Protein AF-A0A804Q581-F1 (afdb_monomer_lite)

Secondary structure (DSSP, 8-state):
---SHHHHGGGG--TTS-GGGSSS-S----------TT--EEEEE-HHHHTT--HHHHHHHHHHHHTT--SSEEEEE--STT--SEEEEEE---EEETTEEEEEEEEEEEP-

Radius of gyration: 17.67 Å; chains: 1; bounding box: 45×37×40 Å

Foldseek 3Di:
DDPPVPVCVVQQPPPVDDQCPGPDHPDDDDDDDDDDQPAAADEAEDPVDVVFDPPVRVVVVCVVCVVVDPDQKDWAQDPGPPRRWIKIWGWDQQDCDVNHRYIYIYIYTHDD

Sequence (112 aa):
MQNAFSGDMKFKQNKFLPPDKQILTANPDINIVELCDDDEFIVLACDGIWDCMSSQQLVDFIREHIDTVSTKQFNTICPFENCKHHLRITFGLSLAIAHADVVLAICFLETE

Structure (mmCIF, N/CA/C/O backbone):
data_AF-A0A804Q581-F1
#
_entry.id   AF-A0A804Q581-F1
#
loop_
_atom_site.group_PDB
_atom_site.id
_atom_site.type_symbol
_atom_site.label_atom_id
_atom_site.label_alt_id
_atom_site.label_comp_id
_atom_site.label_asym_id
_atom_site.label_entity_id
_atom_site.label_seq_id
_atom_site.pdbx_PDB_ins_code
_atom_site.Cartn_x
_atom_site.Cartn_y
_atom_site.Cartn_z
_atom_site.occupancy
_atom_site.B_iso_or_equiv
_atom_site.auth_seq_id
_atom_site.auth_comp_id
_atom_site.auth_asym_id
_atom_site.auth_atom_id
_atom_site.pdbx_PDB_model_num
ATOM 1 N N . MET A 1 1 ? 2.668 18.171 -26.017 1.00 35.78 1 MET A N 1
ATOM 2 C CA . MET A 1 1 ? 2.105 17.745 -24.718 1.00 35.78 1 MET A CA 1
ATOM 3 C C . MET A 1 1 ? 2.887 16.517 -24.238 1.00 35.78 1 MET A C 1
ATOM 5 O O . MET A 1 1 ? 2.414 15.410 -24.409 1.00 35.78 1 MET A O 1
ATOM 9 N N . GLN A 1 2 ? 4.130 16.686 -23.760 1.00 45.19 2 GLN A N 1
ATOM 10 C CA . GLN A 1 2 ? 4.990 15.587 -23.266 1.00 45.19 2 GLN A CA 1
ATOM 11 C C . GLN A 1 2 ? 6.052 16.134 -22.290 1.00 45.19 2 GLN A C 1
ATOM 13 O O . GLN A 1 2 ? 7.230 16.138 -22.619 1.00 45.19 2 GLN A O 1
ATOM 18 N N . ASN A 1 3 ? 5.678 16.657 -21.114 1.00 43.53 3 ASN A N 1
ATOM 19 C CA . ASN A 1 3 ? 6.680 17.306 -20.243 1.00 43.53 3 ASN A CA 1
ATOM 20 C C . ASN A 1 3 ? 6.816 16.723 -18.822 1.00 43.53 3 ASN A C 1
ATOM 22 O O . ASN A 1 3 ? 7.667 17.206 -18.086 1.00 43.53 3 ASN A O 1
ATOM 26 N N . ALA A 1 4 ? 6.084 15.670 -18.434 1.00 54.69 4 ALA A N 1
ATOM 27 C CA . ALA A 1 4 ? 6.311 15.019 -17.130 1.00 54.69 4 ALA A CA 1
ATOM 28 C C . ALA A 1 4 ? 7.506 14.037 -17.155 1.00 54.69 4 ALA A C 1
ATOM 30 O O . ALA A 1 4 ? 8.333 14.040 -16.253 1.00 54.69 4 ALA A O 1
ATOM 31 N N . PHE A 1 5 ? 7.681 13.281 -18.246 1.00 57.50 5 PHE A N 1
ATOM 32 C CA . PHE A 1 5 ? 8.711 12.231 -18.357 1.00 57.50 5 PHE A CA 1
ATOM 33 C C . PHE A 1 5 ? 10.166 12.730 -18.423 1.00 57.50 5 PHE A C 1
ATOM 35 O O . PHE A 1 5 ? 11.094 11.946 -18.230 1.00 57.50 5 PHE A O 1
ATOM 42 N N . SER A 1 6 ? 10.389 14.016 -18.715 1.00 57.94 6 SER A N 1
ATOM 43 C CA . SER A 1 6 ? 11.746 14.556 -18.891 1.00 57.94 6 SER A CA 1
ATOM 44 C C . SER A 1 6 ? 12.545 14.552 -17.579 1.00 57.94 6 SER A C 1
ATOM 46 O O . SER A 1 6 ? 13.748 14.290 -17.581 1.00 57.94 6 SER A O 1
ATOM 48 N N . GLY A 1 7 ? 11.873 14.775 -16.441 1.00 64.00 7 GLY A N 1
ATOM 49 C CA . GLY A 1 7 ? 12.512 14.816 -15.123 1.00 64.00 7 GLY A CA 1
ATOM 50 C C . GLY A 1 7 ? 13.036 13.457 -14.656 1.00 64.00 7 GLY A C 1
ATOM 51 O O . GLY A 1 7 ? 14.108 13.394 -14.051 1.00 64.00 7 GLY A O 1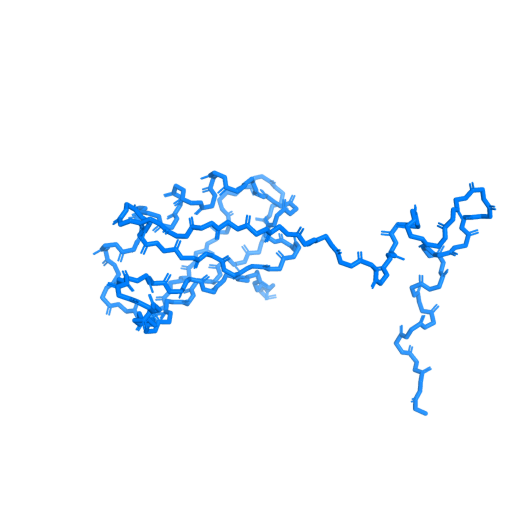
ATOM 52 N N . ASP A 1 8 ? 12.329 12.380 -14.999 1.00 71.69 8 ASP A N 1
ATOM 53 C CA . ASP A 1 8 ? 12.651 11.025 -14.541 1.00 71.69 8 ASP A CA 1
ATOM 54 C C . ASP A 1 8 ? 13.792 10.388 -15.329 1.00 71.69 8 ASP A C 1
ATOM 56 O O . ASP A 1 8 ? 14.413 9.423 -14.881 1.00 71.69 8 ASP A O 1
ATOM 60 N N . MET A 1 9 ? 14.109 10.941 -16.504 1.00 74.88 9 MET A N 1
ATOM 61 C CA . MET A 1 9 ? 15.137 10.391 -17.381 1.00 74.88 9 MET A CA 1
ATOM 62 C C . MET A 1 9 ? 16.500 10.315 -16.683 1.00 74.88 9 MET A C 1
ATOM 64 O O . MET A 1 9 ? 17.263 9.393 -16.956 1.00 74.88 9 MET A O 1
ATOM 68 N N . LYS A 1 10 ? 16.791 11.216 -15.735 1.00 81.38 10 LYS A N 1
ATOM 69 C CA . LYS A 1 10 ? 18.032 11.189 -14.941 1.00 81.38 10 LYS A CA 1
ATOM 70 C C . LYS A 1 10 ? 18.189 9.916 -14.096 1.00 81.38 10 LYS A C 1
ATOM 72 O O . LYS A 1 10 ? 19.312 9.489 -13.856 1.00 81.38 10 LYS A O 1
ATOM 77 N N . PHE A 1 11 ? 17.088 9.270 -13.708 1.00 79.62 11 PHE A N 1
ATOM 78 C CA . PHE A 1 11 ? 17.092 8.031 -12.921 1.00 79.62 11 PHE A CA 1
ATOM 79 C C . PHE A 1 11 ? 17.220 6.759 -13.777 1.00 79.62 11 PHE A C 1
ATOM 81 O O . PHE A 1 11 ? 17.306 5.661 -13.234 1.00 79.62 11 PHE A O 1
ATOM 88 N N . LYS A 1 12 ? 17.251 6.908 -15.111 1.00 80.56 12 LYS A N 1
ATOM 89 C CA . LYS A 1 12 ? 17.365 5.820 -16.101 1.00 80.56 12 LYS A CA 1
ATOM 90 C C . LYS A 1 12 ? 18.685 5.846 -16.880 1.00 80.56 12 LYS A C 1
ATOM 92 O O . LYS A 1 12 ? 18.816 5.201 -17.915 1.00 80.56 12 LYS A O 1
ATOM 97 N N . GLN A 1 13 ? 19.645 6.654 -16.433 1.00 83.81 13 GLN A N 1
ATOM 98 C CA . GLN A 1 13 ? 20.890 6.929 -17.157 1.00 83.81 13 GLN A CA 1
ATOM 99 C C . GLN A 1 13 ? 22.092 6.120 -16.656 1.00 83.81 13 GLN A C 1
ATOM 101 O O . GLN A 1 13 ? 23.213 6.358 -17.117 1.00 83.81 13 GLN A O 1
ATOM 106 N N . ASN A 1 14 ? 21.910 5.162 -15.740 1.00 87.12 14 ASN A N 1
ATOM 107 C CA . ASN A 1 14 ? 23.025 4.336 -15.299 1.00 87.12 14 ASN A CA 1
ATOM 108 C C . ASN A 1 14 ? 23.413 3.349 -16.407 1.00 87.12 14 ASN A C 1
ATOM 110 O O . ASN A 1 14 ? 22.781 2.311 -16.582 1.00 87.12 14 ASN A O 1
ATOM 114 N N . LYS A 1 15 ? 24.482 3.670 -17.143 1.00 87.56 15 LYS A N 1
ATOM 115 C CA . LYS A 1 15 ? 24.970 2.887 -18.289 1.00 87.56 15 LYS A CA 1
ATOM 116 C C . LYS A 1 15 ? 25.495 1.496 -17.919 1.00 87.56 15 LYS A C 1
ATOM 118 O O . LYS A 1 15 ? 25.691 0.681 -18.814 1.00 87.56 15 LYS A O 1
ATOM 123 N N . PHE A 1 16 ? 25.758 1.241 -16.637 1.00 91.06 16 PHE A N 1
ATOM 124 C CA . PHE A 1 16 ? 26.261 -0.044 -16.147 1.00 91.06 16 PHE A CA 1
ATOM 125 C C . PHE A 1 16 ? 25.146 -0.990 -15.702 1.00 91.06 16 PHE A C 1
ATOM 127 O O . PHE A 1 16 ? 25.414 -2.157 -15.433 1.00 91.06 16 PHE A O 1
ATOM 134 N N . LEU A 1 17 ? 23.910 -0.496 -15.616 1.00 89.44 17 LEU A N 1
ATOM 135 C CA . LEU A 1 17 ? 22.752 -1.292 -15.242 1.00 89.44 17 LEU A CA 1
ATOM 136 C C . LEU A 1 17 ? 21.869 -1.520 -16.472 1.00 89.44 17 LEU A C 1
ATOM 138 O O . LEU A 1 17 ? 21.685 -0.604 -17.278 1.00 89.44 17 LEU A O 1
ATOM 142 N N . PRO A 1 18 ? 21.297 -2.721 -16.637 1.00 88.31 18 PRO A N 1
ATOM 143 C CA . PRO A 1 18 ? 20.283 -2.935 -17.656 1.00 88.31 18 PRO A CA 1
ATOM 144 C C . PRO A 1 18 ? 19.013 -2.110 -17.342 1.00 88.31 18 PRO A C 1
ATOM 146 O O . PRO A 1 18 ? 18.856 -1.615 -16.218 1.00 88.31 18 PRO A O 1
ATOM 149 N N . PRO A 1 19 ? 18.110 -1.906 -18.320 1.00 84.88 19 PRO A N 1
ATOM 150 C CA . PRO A 1 19 ? 16.920 -1.065 -18.151 1.00 84.88 19 PRO A CA 1
ATOM 151 C C . PRO A 1 19 ? 16.010 -1.457 -16.977 1.00 84.88 19 PRO A C 1
ATOM 153 O O . PRO A 1 19 ? 15.415 -0.586 -16.351 1.00 84.88 19 PRO A O 1
ATOM 156 N N . ASP A 1 20 ? 15.927 -2.747 -16.656 1.00 85.50 20 ASP A N 1
ATOM 157 C CA . ASP A 1 20 ? 15.120 -3.310 -15.569 1.00 85.50 20 ASP A CA 1
ATOM 158 C C . ASP A 1 20 ? 15.728 -3.103 -14.173 1.00 85.50 20 ASP A C 1
ATOM 160 O O . ASP A 1 20 ? 15.019 -3.220 -13.179 1.00 85.50 20 ASP A O 1
ATOM 164 N N . LYS A 1 21 ? 17.020 -2.759 -14.093 1.00 87.75 21 LYS A N 1
ATOM 165 C CA . LYS A 1 21 ? 17.750 -2.487 -12.841 1.00 87.75 21 LYS A CA 1
ATOM 166 C C . LYS A 1 21 ? 18.037 -1.002 -12.620 1.00 87.75 21 LYS A C 1
ATOM 168 O O . LYS A 1 21 ? 18.829 -0.652 -11.750 1.00 87.75 21 LYS A O 1
ATOM 173 N N . GLN A 1 22 ? 17.437 -0.119 -13.415 1.00 89.06 22 GLN A N 1
ATOM 174 C CA . GLN A 1 22 ? 17.485 1.320 -13.156 1.00 89.06 22 GLN A CA 1
ATOM 175 C C . GLN A 1 22 ? 16.708 1.657 -11.875 1.00 89.06 22 GLN A C 1
ATOM 177 O O . GLN A 1 22 ? 15.812 0.916 -11.485 1.00 89.06 22 GLN A O 1
ATOM 182 N N . ILE A 1 23 ? 17.013 2.804 -11.257 1.00 86.75 23 ILE A N 1
ATOM 183 C CA . ILE A 1 23 ? 16.311 3.284 -10.049 1.00 86.75 23 ILE A CA 1
ATOM 184 C C . ILE A 1 23 ? 14.804 3.396 -10.317 1.00 86.75 23 ILE A C 1
ATOM 186 O O . ILE A 1 23 ? 13.995 3.040 -9.471 1.00 86.75 23 ILE A O 1
ATOM 190 N N . LEU A 1 24 ? 14.437 3.861 -11.516 1.00 86.44 24 LEU A N 1
ATOM 191 C CA . LEU A 1 24 ? 13.061 3.850 -12.001 1.00 86.44 24 LEU A CA 1
ATOM 192 C C . LEU A 1 24 ? 12.944 2.896 -13.186 1.00 86.44 24 LEU A C 1
ATOM 194 O O . LEU A 1 24 ? 13.434 3.186 -14.281 1.00 86.44 24 LEU A O 1
ATOM 198 N N . THR A 1 25 ? 12.242 1.790 -12.979 1.00 86.75 25 THR A N 1
ATOM 199 C CA . THR A 1 25 ? 11.936 0.794 -14.007 1.00 86.75 25 THR A CA 1
ATOM 200 C C . THR A 1 25 ? 10.435 0.763 -14.304 1.00 86.75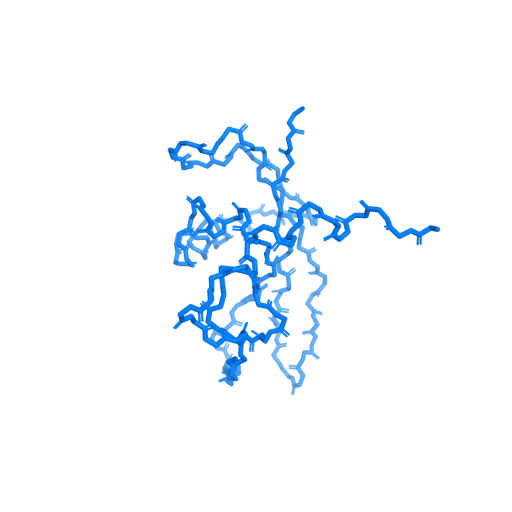 25 THR A C 1
ATOM 202 O O . THR A 1 25 ? 9.616 1.104 -13.459 1.00 86.75 25 THR A O 1
ATOM 205 N N . ALA A 1 26 ? 10.069 0.385 -15.532 1.00 85.31 26 ALA A N 1
ATOM 206 C CA . ALA A 1 26 ? 8.681 0.091 -15.912 1.00 85.31 26 ALA A CA 1
ATOM 207 C C . ALA A 1 26 ? 8.373 -1.417 -15.829 1.00 85.31 26 ALA A C 1
ATOM 209 O O . ALA A 1 26 ? 7.379 -1.875 -16.387 1.00 85.31 26 ALA A O 1
ATOM 210 N N . ASN A 1 27 ? 9.258 -2.185 -15.188 1.00 87.50 27 ASN A N 1
ATOM 211 C CA . ASN A 1 27 ? 9.089 -3.606 -14.932 1.00 87.50 27 ASN A CA 1
ATOM 212 C C . ASN A 1 27 ? 8.491 -3.797 -13.529 1.00 87.50 27 ASN A C 1
ATOM 214 O O . ASN A 1 27 ? 9.223 -3.600 -12.559 1.00 87.50 27 ASN A O 1
ATOM 218 N N . PRO A 1 28 ? 7.193 -4.119 -13.399 1.00 89.00 28 PRO A N 1
ATOM 219 C CA . PRO A 1 28 ? 6.572 -4.306 -12.096 1.00 89.00 28 PRO A CA 1
ATOM 220 C C . PRO A 1 28 ? 7.053 -5.602 -11.440 1.00 89.00 28 PRO A C 1
ATOM 222 O O . PRO A 1 28 ? 7.229 -6.620 -12.115 1.00 89.00 28 PRO A O 1
ATOM 225 N N . ASP A 1 29 ? 7.184 -5.578 -10.118 1.00 86.44 29 ASP A N 1
ATOM 226 C CA . ASP A 1 29 ? 7.324 -6.794 -9.326 1.00 86.44 29 ASP A CA 1
ATOM 227 C C . ASP A 1 29 ? 5.936 -7.412 -9.123 1.00 86.44 29 ASP A C 1
ATOM 229 O O . ASP A 1 29 ? 5.017 -6.771 -8.612 1.00 86.44 29 ASP A O 1
ATOM 233 N N . ILE A 1 30 ? 5.769 -8.658 -9.569 1.00 92.19 30 ILE A N 1
ATOM 234 C CA . ILE A 1 30 ? 4.493 -9.377 -9.514 1.00 92.19 30 ILE A CA 1
ATOM 235 C C . ILE A 1 30 ? 4.626 -10.506 -8.501 1.00 92.19 30 ILE A C 1
ATOM 237 O O . ILE A 1 30 ? 5.426 -11.421 -8.690 1.00 92.19 30 ILE A O 1
ATOM 241 N N . ASN A 1 31 ? 3.798 -10.461 -7.461 1.00 91.00 31 ASN A N 1
ATOM 242 C CA . ASN A 1 31 ? 3.652 -11.537 -6.490 1.00 91.00 31 ASN A CA 1
ATOM 243 C C . ASN A 1 31 ? 2.219 -12.065 -6.548 1.00 91.00 31 ASN A C 1
ATOM 245 O O . ASN A 1 31 ? 1.269 -11.285 -6.622 1.00 91.00 31 ASN A O 1
ATOM 249 N N . ILE A 1 32 ? 2.074 -13.388 -6.536 1.00 92.44 32 ILE A N 1
ATOM 250 C CA . ILE A 1 32 ? 0.778 -14.066 -6.488 1.00 92.44 32 ILE A CA 1
ATOM 251 C C . ILE A 1 32 ? 0.672 -14.698 -5.109 1.00 92.44 32 ILE A C 1
ATOM 253 O O . ILE A 1 32 ? 1.534 -15.487 -4.724 1.00 92.44 32 ILE A O 1
ATOM 257 N N . VAL A 1 33 ? -0.373 -14.328 -4.382 1.00 87.75 33 VAL A N 1
ATOM 258 C CA . VAL A 1 33 ? -0.692 -14.864 -3.061 1.00 87.75 33 VAL A CA 1
ATOM 259 C C . VAL A 1 33 ? -2.111 -15.405 -3.139 1.00 87.75 33 VAL A C 1
ATOM 261 O O . VAL A 1 33 ? -3.005 -14.728 -3.650 1.00 87.75 33 VAL A O 1
ATOM 264 N N . GLU A 1 34 ? -2.298 -16.646 -2.704 1.00 89.12 34 GLU A N 1
ATOM 265 C CA . GLU A 1 34 ? -3.625 -17.242 -2.578 1.00 89.12 34 GLU A CA 1
ATOM 266 C C . GLU A 1 34 ? -4.275 -16.720 -1.300 1.00 89.12 34 GLU A C 1
ATOM 268 O O . GLU A 1 34 ? -3.644 -16.736 -0.245 1.00 89.12 34 GLU A O 1
ATOM 273 N N . LEU A 1 35 ? -5.517 -16.247 -1.415 1.00 85.56 35 LEU A N 1
ATOM 274 C CA . LEU A 1 35 ? -6.301 -15.840 -0.255 1.00 85.56 35 LEU A CA 1
ATOM 275 C C . LEU A 1 35 ? -6.776 -17.078 0.506 1.00 85.56 35 LEU A C 1
ATOM 277 O O . LEU A 1 35 ? -7.173 -18.077 -0.102 1.00 85.56 35 LEU A O 1
ATOM 281 N N . CYS A 1 36 ? -6.766 -16.983 1.825 1.00 85.81 36 CYS A N 1
ATOM 282 C CA . CYS A 1 36 ? -7.281 -17.974 2.752 1.00 85.81 36 CYS A CA 1
ATOM 283 C C . CYS A 1 36 ? -8.413 -17.388 3.605 1.00 85.81 36 CYS A C 1
ATOM 285 O O . CYS A 1 36 ? -8.623 -16.178 3.648 1.00 85.81 36 CYS A O 1
ATOM 287 N N . ASP A 1 37 ? -9.145 -18.259 4.298 1.00 83.25 37 ASP A N 1
ATOM 288 C CA . ASP A 1 37 ? -10.289 -17.853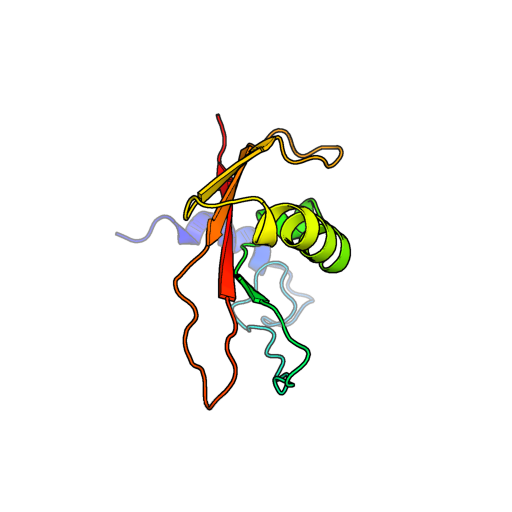 5.126 1.00 83.25 37 ASP A CA 1
ATOM 289 C C . ASP A 1 37 ? -9.884 -16.979 6.333 1.00 83.25 37 ASP A C 1
ATOM 291 O O . ASP A 1 37 ? -10.737 -16.325 6.929 1.00 83.25 37 ASP A O 1
ATOM 295 N N . ASP A 1 38 ? -8.591 -16.950 6.675 1.00 85.62 38 ASP A N 1
ATOM 296 C CA . ASP A 1 38 ? -8.032 -16.135 7.759 1.00 85.62 38 ASP A CA 1
ATOM 297 C C . ASP A 1 38 ? -7.644 -14.709 7.302 1.00 85.62 38 ASP A C 1
ATOM 299 O O . ASP A 1 38 ? -7.260 -13.882 8.133 1.00 85.62 38 ASP A O 1
ATOM 303 N N . ASP A 1 39 ? -7.725 -14.398 6.001 1.00 86.12 39 ASP A N 1
ATOM 304 C CA . ASP A 1 39 ? -7.384 -13.075 5.470 1.00 86.12 39 ASP A CA 1
ATOM 305 C C . ASP A 1 39 ? -8.522 -12.064 5.698 1.00 86.12 39 ASP A C 1
ATOM 307 O O . ASP A 1 39 ? -9.562 -12.095 5.043 1.00 86.12 39 ASP A O 1
ATOM 311 N N . GLU A 1 40 ? -8.302 -11.115 6.611 1.00 84.50 40 GLU A N 1
ATOM 312 C CA . GLU A 1 40 ? -9.315 -10.131 7.028 1.00 84.50 40 GLU A CA 1
ATOM 313 C C . GLU A 1 40 ? -9.472 -8.967 6.023 1.00 84.50 40 GLU A C 1
ATOM 315 O O . GLU A 1 40 ? -10.575 -8.467 5.770 1.00 84.50 40 GLU A O 1
ATOM 320 N N . PHE A 1 41 ? -8.362 -8.489 5.452 1.00 86.25 41 PHE A N 1
ATOM 321 C CA . PHE A 1 41 ? -8.354 -7.324 4.566 1.00 86.25 41 PHE A CA 1
ATOM 322 C C . PHE A 1 41 ? -7.163 -7.310 3.602 1.00 86.25 41 PHE A C 1
ATOM 324 O O . PHE A 1 41 ? -6.093 -7.846 3.877 1.00 86.25 41 PHE A O 1
ATOM 331 N N . ILE A 1 42 ? -7.336 -6.615 2.476 1.00 88.31 42 ILE A N 1
ATOM 332 C CA . ILE A 1 42 ? -6.275 -6.302 1.513 1.00 88.31 42 ILE A CA 1
ATOM 333 C C . ILE A 1 42 ? -5.936 -4.824 1.627 1.00 88.31 42 ILE A C 1
ATOM 335 O O . ILE A 1 42 ? -6.823 -3.971 1.584 1.00 88.31 42 ILE A O 1
ATOM 339 N N . VAL A 1 43 ? -4.644 -4.511 1.701 1.00 89.75 43 VAL A N 1
ATOM 340 C CA . VAL A 1 43 ? -4.162 -3.129 1.710 1.00 89.75 43 VAL A CA 1
ATOM 341 C C . VAL A 1 43 ? -3.693 -2.720 0.322 1.00 89.75 43 VAL A C 1
ATOM 343 O O . VAL A 1 43 ? -2.795 -3.334 -0.251 1.00 89.75 43 VAL A O 1
ATOM 346 N N . LEU A 1 44 ? -4.268 -1.640 -0.199 1.00 89.62 44 LEU A N 1
ATOM 347 C CA . LEU A 1 44 ? -3.806 -0.964 -1.402 1.00 89.62 44 LEU A CA 1
ATOM 348 C C . LEU A 1 44 ? -3.173 0.370 -1.011 1.00 89.62 44 LEU A C 1
ATOM 350 O O . LEU A 1 44 ? -3.866 1.279 -0.563 1.00 89.62 44 LEU A O 1
ATOM 354 N N . ALA A 1 45 ? -1.864 0.496 -1.206 1.00 91.31 45 ALA A N 1
ATOM 355 C CA . ALA A 1 45 ? -1.102 1.681 -0.829 1.00 91.31 45 ALA A CA 1
ATOM 356 C C . ALA A 1 45 ? -0.063 2.053 -1.892 1.00 91.31 45 ALA A C 1
ATOM 358 O O . ALA A 1 45 ? 0.406 1.196 -2.645 1.00 91.31 45 ALA A O 1
ATOM 359 N N . CYS A 1 46 ? 0.301 3.334 -1.947 1.00 89.00 46 CYS A N 1
ATOM 360 C CA . CYS A 1 46 ? 1.397 3.826 -2.782 1.00 89.00 46 CYS A CA 1
ATOM 361 C C . CYS A 1 46 ? 2.741 3.820 -2.033 1.00 89.00 46 CYS A C 1
ATOM 363 O O . CYS A 1 46 ? 2.776 3.706 -0.809 1.00 89.00 46 CYS A O 1
ATOM 365 N N . ASP A 1 47 ? 3.833 3.996 -2.783 1.00 84.81 47 ASP A N 1
ATOM 366 C CA . ASP A 1 47 ? 5.224 3.983 -2.296 1.00 84.81 47 ASP A CA 1
ATOM 367 C C . ASP A 1 47 ? 5.449 4.853 -1.053 1.00 84.81 47 ASP A C 1
ATOM 369 O O . ASP A 1 47 ? 6.058 4.410 -0.090 1.00 84.81 47 ASP A O 1
ATOM 373 N N . GLY A 1 48 ? 4.819 6.032 -0.991 1.00 84.50 48 GLY A N 1
ATOM 374 C CA . GLY A 1 48 ? 4.966 6.934 0.155 1.00 84.50 48 GLY A CA 1
ATOM 375 C C . GLY A 1 48 ? 4.557 6.323 1.503 1.00 84.50 48 GLY A C 1
ATOM 376 O O . GLY A 1 48 ? 5.074 6.738 2.538 1.00 84.50 48 GLY A O 1
ATOM 377 N N . ILE A 1 49 ? 3.659 5.332 1.513 1.00 89.81 49 ILE A N 1
ATOM 378 C CA . ILE A 1 49 ? 3.313 4.583 2.729 1.00 89.81 49 ILE A CA 1
ATOM 379 C C . ILE A 1 49 ? 4.450 3.633 3.107 1.00 89.81 49 ILE A C 1
ATOM 381 O O . ILE A 1 49 ? 4.873 3.613 4.262 1.00 89.81 49 ILE A O 1
ATOM 385 N N . TRP A 1 50 ? 4.958 2.884 2.131 1.00 87.19 50 TRP A N 1
ATOM 386 C CA . TRP A 1 50 ? 6.006 1.880 2.314 1.00 87.19 50 TRP A CA 1
ATOM 387 C C . TRP A 1 50 ? 7.378 2.493 2.619 1.00 87.19 50 TRP A C 1
ATOM 389 O O . TRP A 1 50 ? 8.171 1.891 3.337 1.00 87.19 50 TRP A O 1
ATOM 399 N N . ASP A 1 51 ? 7.615 3.725 2.171 1.00 86.06 51 ASP A N 1
ATOM 400 C CA . ASP A 1 51 ? 8.778 4.535 2.544 1.00 86.06 51 ASP A CA 1
ATOM 401 C C . ASP A 1 51 ? 8.808 4.873 4.042 1.00 86.06 51 ASP A C 1
ATOM 403 O O . ASP A 1 51 ? 9.874 5.088 4.623 1.00 86.06 51 ASP A O 1
ATOM 407 N N . CYS A 1 52 ? 7.635 4.952 4.673 1.00 87.50 52 CYS A N 1
ATOM 408 C CA . CYS A 1 52 ? 7.487 5.381 6.063 1.00 87.50 52 CYS A CA 1
ATOM 409 C C . CYS A 1 52 ? 7.179 4.222 7.017 1.00 87.50 52 CYS A C 1
ATOM 411 O O . CYS A 1 52 ? 7.311 4.381 8.230 1.00 87.50 52 CYS A O 1
ATOM 413 N N . MET A 1 53 ? 6.716 3.087 6.489 1.00 88.19 53 MET A N 1
ATOM 414 C CA . MET A 1 53 ? 6.127 2.012 7.275 1.00 88.19 53 MET A CA 1
ATOM 415 C C . MET A 1 53 ? 6.353 0.651 6.618 1.00 88.19 53 MET A C 1
ATOM 417 O O . MET A 1 53 ? 6.142 0.471 5.422 1.00 88.19 53 MET A O 1
ATOM 421 N N . SER A 1 54 ? 6.723 -0.346 7.419 1.00 91.00 54 SER A N 1
ATOM 422 C CA . SER A 1 54 ? 6.754 -1.735 6.952 1.00 91.00 54 SER A CA 1
ATOM 423 C C . SER A 1 54 ? 5.345 -2.295 6.740 1.00 91.00 54 SER A C 1
ATOM 425 O O . SER A 1 54 ? 4.376 -1.839 7.350 1.00 91.00 54 SER A O 1
ATOM 427 N N . SER A 1 55 ? 5.233 -3.351 5.930 1.00 91.75 55 SER A N 1
ATOM 428 C CA . SER A 1 55 ? 3.955 -4.033 5.698 1.00 91.75 55 SER A CA 1
ATOM 429 C C . SER A 1 55 ? 3.275 -4.479 6.993 1.00 91.75 55 SER A C 1
ATOM 431 O O . SER A 1 55 ? 2.081 -4.250 7.147 1.00 91.75 55 SER A O 1
ATOM 433 N N . GLN A 1 56 ? 4.031 -5.029 7.952 1.00 92.19 56 GLN A N 1
ATOM 434 C CA 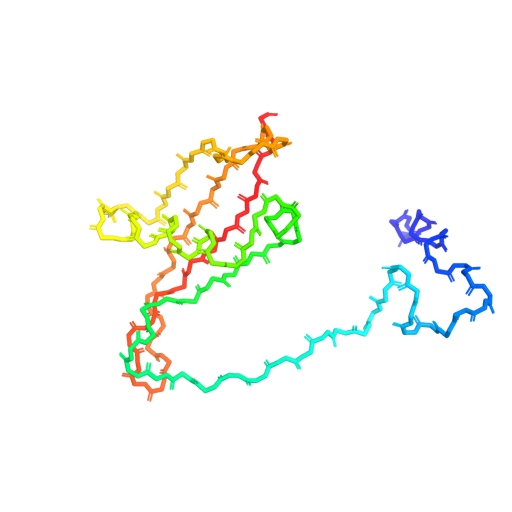. GLN A 1 56 ? 3.461 -5.485 9.223 1.00 92.19 56 GLN A CA 1
ATOM 435 C C . GLN A 1 56 ? 2.959 -4.324 10.083 1.00 92.19 56 GLN A C 1
ATOM 437 O O . GLN A 1 56 ? 1.855 -4.386 10.605 1.00 92.19 56 GLN A O 1
ATOM 442 N N . GLN A 1 57 ? 3.729 -3.239 10.175 1.00 91.44 57 GLN A N 1
ATOM 443 C CA . GLN A 1 57 ? 3.318 -2.050 10.922 1.00 91.44 57 GLN A CA 1
ATOM 444 C C . GLN A 1 57 ? 2.005 -1.459 10.388 1.00 91.44 57 GLN A C 1
ATOM 446 O O . GLN A 1 57 ? 1.175 -1.007 11.173 1.00 91.44 57 GLN A O 1
ATOM 451 N N . LEU A 1 58 ? 1.797 -1.489 9.066 1.00 90.94 58 LEU A N 1
ATOM 452 C CA . LEU A 1 58 ? 0.558 -1.001 8.457 1.00 90.94 58 LEU A CA 1
ATOM 453 C C . LEU A 1 58 ? -0.616 -1.935 8.714 1.00 90.94 58 LEU A C 1
ATOM 455 O O . LEU A 1 58 ? -1.720 -1.465 8.974 1.00 90.94 58 LEU A O 1
ATOM 459 N N . VAL A 1 59 ? -0.375 -3.243 8.654 1.00 91.75 59 VAL A N 1
ATOM 460 C CA . VAL A 1 59 ? -1.374 -4.262 8.986 1.00 91.75 59 VAL A CA 1
ATOM 461 C C . VAL A 1 59 ? -1.814 -4.117 10.439 1.00 91.75 59 VAL A C 1
ATOM 463 O O . VAL A 1 59 ? -3.012 -4.023 10.688 1.00 91.75 59 VAL A O 1
ATOM 466 N N . ASP A 1 60 ? -0.872 -4.014 11.378 1.00 91.12 60 ASP A N 1
ATOM 467 C CA . ASP A 1 60 ? -1.166 -3.829 12.803 1.00 91.12 60 ASP A CA 1
ATOM 468 C C . ASP A 1 60 ? -1.984 -2.548 13.020 1.00 91.12 60 ASP A C 1
ATOM 470 O O . ASP A 1 60 ? -3.030 -2.570 13.669 1.00 91.12 60 ASP A O 1
ATOM 474 N N . PHE A 1 61 ? -1.567 -1.450 12.381 1.00 88.94 61 PHE A N 1
ATOM 475 C CA . PHE A 1 61 ? -2.270 -0.175 12.452 1.00 88.94 61 PHE A CA 1
ATOM 476 C C . PHE A 1 61 ? -3.711 -0.264 11.927 1.00 88.94 61 PHE A C 1
ATOM 478 O O . PHE A 1 61 ? -4.640 0.232 12.564 1.00 88.94 61 PHE A O 1
ATOM 485 N N . ILE A 1 62 ? -3.920 -0.893 10.767 1.00 88.69 62 ILE A N 1
ATOM 486 C CA . ILE A 1 62 ? -5.255 -1.064 10.184 1.00 88.69 62 ILE A CA 1
ATOM 487 C C . ILE A 1 62 ? -6.114 -1.960 11.069 1.00 88.69 62 ILE A C 1
ATOM 489 O O . ILE A 1 62 ? -7.276 -1.632 11.299 1.00 88.69 62 ILE A O 1
ATOM 493 N N . ARG A 1 63 ? -5.555 -3.050 11.597 1.00 88.19 63 ARG A N 1
ATOM 494 C CA . ARG A 1 63 ? -6.282 -4.011 12.429 1.00 88.19 63 ARG A CA 1
ATOM 495 C C . ARG A 1 63 ? -6.816 -3.385 13.716 1.00 88.19 63 ARG A C 1
ATOM 497 O O . ARG A 1 63 ? -7.939 -3.670 14.109 1.00 88.19 63 ARG A O 1
ATOM 504 N N . GLU A 1 64 ? -6.070 -2.471 14.332 1.00 86.44 64 GLU A N 1
ATOM 505 C CA . GLU A 1 64 ? -6.549 -1.711 15.498 1.00 86.44 64 GLU A CA 1
ATOM 506 C C . GLU A 1 64 ? -7.763 -0.812 15.182 1.00 86.44 64 GLU A C 1
ATOM 508 O O . GLU A 1 64 ? -8.548 -0.472 16.072 1.00 86.44 64 GLU A O 1
ATOM 513 N N . HIS A 1 65 ? -7.942 -0.433 13.913 1.00 83.75 65 HIS A N 1
ATOM 514 C CA . HIS A 1 65 ? -8.955 0.532 13.486 1.00 83.75 65 HIS A CA 1
ATOM 515 C C . HIS A 1 65 ? -10.096 -0.087 12.666 1.00 83.75 65 HIS A C 1
ATOM 517 O O . HIS A 1 65 ? -11.168 0.502 12.583 1.00 83.75 65 HIS A O 1
ATOM 523 N N . ILE A 1 66 ? -9.923 -1.270 12.078 1.00 80.94 66 ILE A N 1
ATOM 524 C CA . ILE A 1 66 ? -10.927 -1.856 11.181 1.00 80.94 66 ILE A CA 1
ATOM 525 C C . ILE A 1 66 ? -12.251 -2.154 11.903 1.00 80.94 66 ILE A C 1
ATOM 527 O O . ILE A 1 66 ? -13.317 -1.867 11.363 1.00 80.94 66 ILE A O 1
ATOM 531 N N . ASP A 1 67 ? -12.184 -2.618 13.155 1.00 75.00 67 ASP A N 1
ATOM 532 C CA . ASP A 1 67 ? -13.365 -2.955 13.962 1.00 75.00 67 ASP A CA 1
ATOM 533 C C . ASP A 1 67 ? -13.996 -1.740 14.654 1.00 75.00 67 ASP A C 1
ATOM 535 O O . ASP A 1 67 ? -15.187 -1.731 14.975 1.00 75.00 67 ASP A O 1
ATOM 539 N N . THR A 1 68 ? -13.204 -0.700 14.928 1.00 68.69 68 THR A N 1
ATOM 540 C CA . THR A 1 68 ? -13.671 0.471 15.688 1.00 68.69 68 THR A CA 1
ATOM 541 C C . THR A 1 68 ? -14.412 1.474 14.814 1.00 68.69 68 THR A C 1
ATOM 543 O O . THR A 1 68 ? -15.198 2.287 15.312 1.00 68.69 68 THR A O 1
ATOM 546 N N . VAL A 1 69 ? -14.192 1.431 13.502 1.00 59.59 69 VAL A N 1
ATOM 547 C CA . VAL A 1 69 ? -14.614 2.492 12.600 1.00 59.59 69 VAL A CA 1
ATOM 548 C C . VAL A 1 69 ? -15.947 2.115 11.935 1.00 59.59 69 VAL A C 1
ATOM 550 O O . VAL A 1 69 ? -16.011 1.402 10.942 1.00 59.59 69 VAL A O 1
ATOM 553 N N . SER A 1 70 ? -17.053 2.677 12.439 1.00 61.16 70 SER A N 1
ATOM 554 C CA . SER A 1 70 ? -18.364 2.629 11.754 1.00 61.16 70 SER A CA 1
ATOM 555 C C . SER A 1 70 ? -18.380 3.413 10.430 1.00 61.16 70 SER A C 1
ATOM 557 O O . SER A 1 70 ? -19.310 3.297 9.630 1.00 61.16 70 SER A O 1
ATOM 559 N N . THR A 1 71 ? -17.387 4.280 10.223 1.00 60.03 71 THR A N 1
ATOM 560 C CA . THR A 1 71 ? -17.249 5.163 9.064 1.00 60.03 71 THR A CA 1
ATOM 561 C C . THR A 1 71 ? -16.381 4.540 7.969 1.00 60.03 71 THR A C 1
ATOM 563 O O . THR A 1 71 ? -15.368 3.908 8.213 1.00 60.03 71 THR A O 1
ATOM 566 N N . LYS A 1 72 ? -16.705 4.775 6.696 1.00 75.75 72 LYS A N 1
ATOM 567 C CA . LYS A 1 72 ? -15.914 4.233 5.568 1.00 75.75 72 LYS A CA 1
ATOM 568 C C . LYS A 1 72 ? -14.501 4.818 5.439 1.00 75.75 72 LYS A C 1
ATOM 570 O O . LYS A 1 72 ? -13.775 4.474 4.514 1.00 75.75 72 LYS A O 1
ATOM 575 N N . GLN A 1 73 ? -14.126 5.749 6.306 1.00 82.44 73 GLN A N 1
ATOM 576 C CA . GLN A 1 73 ? -12.887 6.497 6.203 1.00 82.44 73 GLN A CA 1
ATOM 577 C C . GLN A 1 73 ? -12.343 6.812 7.592 1.00 82.44 73 GLN A C 1
ATOM 579 O O . GLN A 1 73 ? -13.108 7.121 8.510 1.00 82.44 73 GLN A O 1
ATOM 584 N N . PHE A 1 74 ? -11.021 6.776 7.694 1.00 82.88 74 PHE A N 1
ATOM 585 C CA . PHE A 1 74 ? -10.237 7.121 8.859 1.00 82.88 74 PHE A CA 1
ATOM 586 C C . PHE A 1 74 ? -9.047 7.999 8.455 1.00 82.88 74 PHE A C 1
ATOM 588 O O 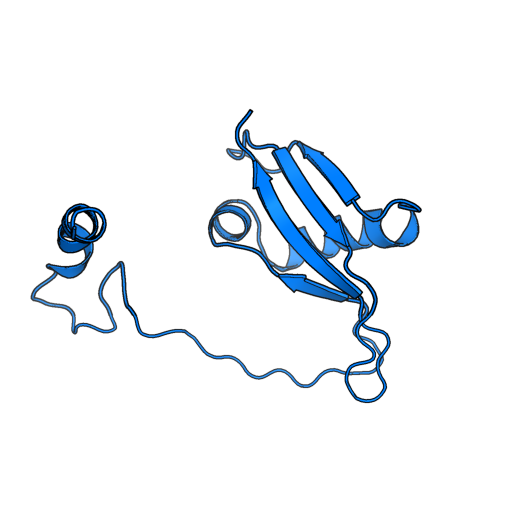. PHE A 1 74 ? -8.455 7.830 7.390 1.00 82.88 74 PHE A O 1
ATOM 595 N N . ASN A 1 75 ? -8.723 8.951 9.318 1.00 84.19 75 ASN A N 1
ATOM 596 C CA . ASN A 1 75 ? -7.780 10.028 9.072 1.00 84.19 75 ASN A CA 1
ATOM 597 C C . ASN A 1 75 ? -6.952 10.211 10.347 1.00 84.19 75 ASN A C 1
ATOM 599 O O . ASN A 1 75 ? -7.517 10.500 11.402 1.00 84.19 75 ASN A O 1
ATOM 603 N N . THR A 1 76 ? -5.637 10.025 10.263 1.00 82.81 76 THR A N 1
ATOM 604 C CA . THR A 1 76 ? -4.722 10.244 11.386 1.00 82.81 76 THR A CA 1
ATOM 605 C C . THR A 1 76 ? -3.404 10.857 10.929 1.00 82.81 76 THR A C 1
ATOM 607 O O . THR A 1 76 ? -3.063 10.836 9.750 1.00 82.81 76 THR A O 1
ATOM 610 N N . ILE A 1 77 ? -2.607 11.348 11.871 1.00 82.56 77 ILE A N 1
ATOM 611 C CA . ILE A 1 77 ? -1.199 11.658 11.611 1.00 82.56 77 ILE A CA 1
ATOM 612 C C . ILE A 1 77 ? -0.449 10.334 11.458 1.00 82.56 77 ILE A C 1
ATOM 614 O O . ILE A 1 77 ? -0.634 9.428 12.273 1.00 82.56 77 ILE A O 1
ATOM 618 N N . CYS A 1 78 ? 0.392 10.211 10.428 1.00 81.44 78 CYS A N 1
ATOM 619 C CA . CYS A 1 78 ? 1.224 9.024 10.275 1.00 81.44 78 CYS A CA 1
ATOM 620 C C . CYS A 1 78 ? 2.091 8.835 11.538 1.00 81.44 78 CYS A C 1
ATOM 622 O O . CYS A 1 78 ? 2.843 9.745 11.894 1.00 81.44 78 CYS A O 1
ATOM 624 N N . PRO A 1 79 ? 2.004 7.690 12.239 1.00 75.88 79 PRO A N 1
ATOM 625 C CA . PRO A 1 79 ? 2.627 7.543 13.555 1.00 75.88 79 PRO A CA 1
ATOM 626 C C . PRO A 1 79 ? 4.150 7.328 13.499 1.00 75.88 79 PRO A C 1
ATOM 628 O O . PRO A 1 79 ? 4.779 7.163 14.543 1.00 75.88 79 PRO A O 1
ATOM 631 N N . PHE A 1 80 ? 4.759 7.322 12.309 1.00 76.38 80 PHE A N 1
ATOM 632 C CA . PHE A 1 80 ? 6.160 6.948 12.116 1.00 76.38 80 PHE A CA 1
ATOM 633 C C . PHE A 1 80 ? 7.098 8.145 11.996 1.00 76.38 80 PHE A C 1
ATOM 635 O O . PHE A 1 80 ? 6.792 9.163 11.369 1.00 76.38 80 PHE A O 1
ATOM 642 N N . GLU A 1 81 ? 8.287 7.986 12.582 1.00 68.44 81 GLU A N 1
ATOM 643 C CA . GLU A 1 81 ? 9.342 8.990 12.540 1.00 68.44 81 GLU A CA 1
ATOM 644 C C . GLU A 1 81 ? 9.680 9.354 11.088 1.00 68.44 81 GLU A C 1
ATOM 646 O O . GLU A 1 81 ? 9.892 8.491 10.239 1.00 68.44 81 GLU A O 1
ATOM 651 N N . ASN A 1 82 ? 9.748 10.662 10.823 1.00 68.25 82 ASN A N 1
ATOM 652 C CA . ASN A 1 82 ? 9.952 11.300 9.513 1.00 68.25 82 ASN A CA 1
ATOM 653 C C . ASN A 1 82 ? 8.722 11.409 8.598 1.00 68.25 82 ASN A C 1
ATOM 655 O O . ASN A 1 82 ? 8.793 12.154 7.619 1.00 68.25 82 ASN A O 1
ATOM 659 N N . CYS A 1 83 ? 7.580 10.798 8.928 1.00 73.38 83 CYS A N 1
ATOM 660 C CA . CYS A 1 83 ? 6.350 11.010 8.170 1.00 73.38 83 CYS A CA 1
ATOM 661 C C . CYS A 1 83 ? 5.502 12.119 8.808 1.00 73.38 83 CYS A C 1
ATOM 663 O O . CYS A 1 83 ? 4.779 11.902 9.773 1.00 73.38 83 CYS A O 1
ATOM 665 N N . LYS A 1 84 ? 5.582 13.339 8.264 1.00 76.44 84 LYS A N 1
ATOM 666 C CA . LYS A 1 84 ? 4.757 14.485 8.707 1.00 76.44 84 LYS A CA 1
ATOM 667 C C . LYS A 1 84 ? 3.432 14.601 7.950 1.00 76.44 84 LYS A C 1
ATOM 669 O O . LYS A 1 84 ? 2.820 15.663 7.942 1.00 76.44 84 LYS A O 1
ATOM 674 N N . HIS A 1 85 ? 3.036 13.541 7.258 1.00 83.56 85 HIS A N 1
ATOM 675 C CA . HIS A 1 85 ? 1.848 13.528 6.420 1.00 83.56 85 HIS A CA 1
ATOM 676 C C . HIS A 1 85 ? 0.660 12.928 7.165 1.00 83.56 85 HIS A C 1
ATOM 678 O O . HIS A 1 85 ? 0.811 12.124 8.092 1.00 83.56 85 HIS A O 1
ATOM 684 N N . HIS A 1 86 ? -0.532 13.304 6.725 1.00 86.25 86 HIS A N 1
ATOM 685 C CA . HIS A 1 86 ? -1.766 12.728 7.210 1.00 86.25 86 HIS A CA 1
ATOM 686 C C . HIS A 1 86 ? -2.001 11.391 6.504 1.00 86.25 86 HIS A C 1
ATOM 688 O O . HIS A 1 86 ? -2.107 11.332 5.280 1.00 86.25 86 HIS A O 1
ATOM 694 N N . LEU A 1 87 ? -2.067 10.305 7.265 1.00 86.88 87 LEU A N 1
ATOM 695 C CA . LEU A 1 87 ? -2.467 9.002 6.764 1.00 86.88 87 LEU A CA 1
ATOM 696 C C . LEU A 1 87 ? -3.990 8.960 6.652 1.00 86.88 87 LEU A C 1
ATOM 698 O O . LEU A 1 87 ? -4.708 9.017 7.653 1.00 86.88 87 LEU A O 1
ATOM 702 N N . ARG A 1 88 ? -4.477 8.834 5.420 1.00 87.25 88 ARG A N 1
ATOM 703 C CA . ARG A 1 88 ? -5.888 8.625 5.116 1.00 87.25 88 ARG A CA 1
ATOM 704 C C . ARG A 1 88 ? -6.100 7.190 4.668 1.00 87.25 88 ARG A C 1
ATOM 706 O O . ARG A 1 88 ? -5.488 6.724 3.709 1.00 87.25 88 ARG A O 1
ATOM 713 N N . ILE A 1 89 ? -6.995 6.509 5.367 1.00 87.12 89 ILE A N 1
ATOM 714 C CA . ILE A 1 89 ? -7.395 5.134 5.098 1.00 87.12 89 ILE A CA 1
ATOM 715 C C . ILE A 1 89 ? -8.872 5.156 4.742 1.00 87.12 89 ILE A C 1
ATOM 717 O O . ILE A 1 89 ? -9.702 5.666 5.491 1.00 87.12 89 ILE A O 1
ATOM 721 N N . THR A 1 90 ? -9.211 4.633 3.572 1.00 86.31 90 THR A N 1
ATOM 722 C CA . THR A 1 90 ? -10.599 4.466 3.145 1.00 86.31 90 THR A CA 1
ATOM 723 C C . THR A 1 90 ? -10.891 2.986 3.020 1.00 86.31 90 THR A C 1
ATOM 725 O O . THR A 1 90 ? -10.253 2.287 2.236 1.00 86.31 90 THR 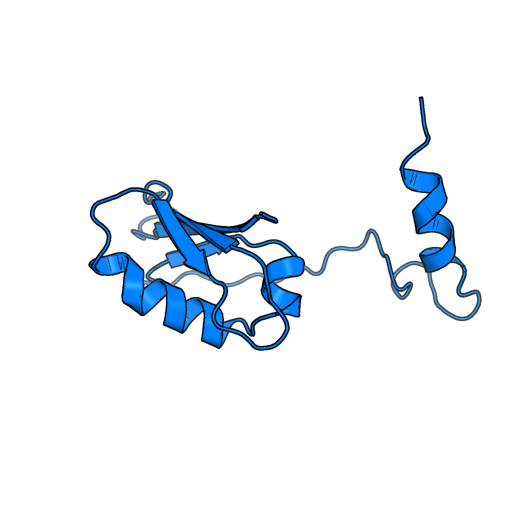A O 1
ATOM 728 N N . PHE A 1 91 ? -11.868 2.518 3.782 1.00 82.75 91 PHE A N 1
ATOM 729 C CA . PHE A 1 91 ? -12.350 1.151 3.716 1.00 82.75 91 PHE A CA 1
ATOM 730 C C . PHE A 1 91 ? -13.413 1.060 2.620 1.00 82.75 91 PHE A C 1
ATOM 732 O O . PHE A 1 91 ? -14.480 1.684 2.679 1.00 82.75 91 PHE A O 1
ATOM 739 N N . GLY A 1 92 ? -13.083 0.320 1.569 1.00 71.31 92 GLY A N 1
ATOM 740 C CA . GLY A 1 92 ? -14.005 -0.069 0.517 1.00 71.31 92 GLY A CA 1
ATOM 741 C C . GLY A 1 92 ? -14.983 -1.135 1.005 1.00 71.31 92 GLY A C 1
ATOM 742 O O . GLY A 1 92 ? -14.747 -1.817 1.999 1.00 71.31 92 GLY A O 1
ATOM 743 N N . LEU A 1 93 ? -16.103 -1.279 0.292 1.00 64.38 93 LEU A N 1
ATOM 744 C CA . LEU A 1 93 ? -16.999 -2.419 0.494 1.00 64.38 93 LEU A CA 1
ATOM 745 C C . LEU A 1 93 ? -16.207 -3.719 0.323 1.00 64.38 93 LEU A C 1
ATOM 747 O O . LEU A 1 93 ? -15.416 -3.808 -0.617 1.00 64.38 93 LEU A O 1
ATOM 751 N N . SER A 1 94 ? -16.463 -4.694 1.203 1.00 62.88 94 SER A N 1
ATOM 752 C CA . SER A 1 94 ? -16.025 -6.079 1.017 1.00 62.88 94 SER A CA 1
ATOM 753 C C . SER A 1 94 ? -16.368 -6.490 -0.413 1.00 62.88 94 SER A C 1
ATOM 755 O O . SER A 1 94 ? -17.545 -6.519 -0.795 1.00 62.88 94 SER A O 1
ATOM 757 N N . LEU A 1 95 ? -15.347 -6.703 -1.246 1.00 57.03 95 LEU A N 1
ATOM 758 C CA . LEU A 1 95 ? -15.576 -7.463 -2.458 1.00 57.03 95 LEU A CA 1
ATOM 759 C C . LEU A 1 95 ? -15.673 -8.896 -1.961 1.00 57.03 95 LEU A C 1
ATOM 761 O O . LEU A 1 95 ? -14.682 -9.429 -1.476 1.00 57.03 95 LEU A O 1
ATOM 765 N N . ALA A 1 96 ? -16.837 -9.520 -2.116 1.00 56.66 96 ALA A N 1
ATOM 766 C CA . ALA A 1 96 ? -16.928 -10.969 -2.066 1.00 56.66 96 ALA A CA 1
ATOM 767 C C . ALA A 1 96 ? -16.089 -11.524 -3.232 1.00 56.66 96 ALA A C 1
ATOM 769 O O . ALA A 1 96 ? -16.595 -11.772 -4.329 1.00 56.66 96 ALA A O 1
ATOM 770 N N . ILE A 1 97 ? -14.772 -11.617 -3.045 1.00 56.09 97 ILE A N 1
ATOM 771 C CA . ILE A 1 97 ? -13.863 -12.212 -4.012 1.00 56.09 97 ILE A CA 1
ATOM 772 C C . ILE A 1 97 ? -13.954 -13.709 -3.772 1.00 56.09 97 ILE A C 1
ATOM 774 O O . ILE A 1 97 ? -13.506 -14.218 -2.752 1.00 56.09 97 ILE A O 1
ATOM 778 N N . ALA A 1 98 ? -14.577 -14.403 -4.722 1.00 54.75 98 ALA A N 1
ATOM 779 C CA . ALA A 1 98 ? -14.589 -15.858 -4.860 1.00 54.75 98 ALA A CA 1
ATOM 780 C C . ALA A 1 98 ? -15.130 -16.711 -3.689 1.00 54.75 98 ALA A C 1
ATOM 782 O O . ALA A 1 98 ? -15.244 -17.907 -3.915 1.00 54.75 98 ALA A O 1
ATOM 783 N N . HIS A 1 99 ? -15.488 -16.129 -2.534 1.00 63.25 99 HIS A N 1
ATOM 784 C CA . HIS A 1 99 ? -16.191 -16.662 -1.342 1.00 63.25 99 HIS A CA 1
ATOM 785 C C . HIS A 1 99 ? -15.641 -16.089 -0.019 1.00 63.25 99 HIS A C 1
ATOM 787 O O . HIS A 1 99 ? -16.216 -16.375 1.028 1.00 63.25 99 HIS A O 1
ATOM 793 N N . ALA A 1 100 ? -14.583 -15.274 -0.056 1.00 63.03 100 ALA A N 1
ATOM 794 C CA . ALA A 1 100 ? -14.016 -14.640 1.130 1.00 63.03 100 ALA A CA 1
ATOM 795 C C . ALA A 1 100 ? -14.562 -13.212 1.316 1.00 63.03 100 ALA A C 1
ATOM 797 O O . ALA A 1 100 ? -14.638 -12.435 0.356 1.00 63.03 100 ALA A O 1
ATOM 798 N N . ASP A 1 101 ? -14.934 -12.872 2.553 1.00 68.62 101 ASP A N 1
ATOM 799 C CA . ASP A 1 101 ? -15.349 -11.525 2.958 1.00 68.62 101 ASP A CA 1
ATOM 800 C C . ASP A 1 101 ? -14.112 -10.679 3.286 1.00 68.62 101 ASP A C 1
ATOM 802 O O . ASP A 1 101 ? -13.791 -10.443 4.447 1.00 68.62 101 ASP A O 1
ATOM 806 N N . VAL A 1 102 ? -13.403 -10.227 2.250 1.00 77.25 102 VAL A N 1
ATOM 807 C CA . VAL A 1 102 ? -12.171 -9.445 2.417 1.00 77.25 102 VAL A CA 1
ATOM 808 C C . VAL A 1 102 ? -12.451 -7.957 2.236 1.00 77.25 102 VAL A C 1
ATOM 810 O O . VAL A 1 102 ? -12.949 -7.512 1.195 1.00 77.25 102 VAL A O 1
ATOM 813 N N . VAL A 1 103 ? -12.082 -7.150 3.231 1.00 82.31 103 VAL A N 1
ATOM 814 C CA . VAL A 1 103 ? -12.214 -5.688 3.163 1.00 82.31 103 VAL A CA 1
ATOM 815 C C . VAL A 1 103 ? -11.041 -5.086 2.386 1.00 82.31 103 VAL A C 1
ATOM 817 O O . VAL A 1 103 ? -9.884 -5.387 2.654 1.00 82.31 103 VAL A O 1
ATOM 820 N N . LEU A 1 104 ? -11.308 -4.191 1.432 1.00 85.38 104 LEU A N 1
ATOM 821 C CA . LEU A 1 104 ? -10.250 -3.438 0.751 1.00 85.38 104 LEU A CA 1
ATOM 822 C C . LEU A 1 104 ? -9.948 -2.140 1.515 1.00 85.38 104 LEU A C 1
ATOM 824 O O . LEU A 1 104 ? -10.774 -1.230 1.527 1.00 85.38 104 LEU A O 1
ATOM 828 N N . ALA A 1 105 ? -8.761 -2.020 2.101 1.00 87.81 105 ALA A N 1
ATOM 829 C CA . ALA A 1 105 ? -8.265 -0.797 2.725 1.00 87.81 105 ALA A CA 1
ATOM 830 C C . ALA A 1 105 ? -7.372 -0.023 1.742 1.00 87.81 105 ALA A C 1
ATOM 832 O O . ALA A 1 105 ? -6.284 -0.472 1.389 1.00 87.81 105 ALA A O 1
ATOM 833 N N . ILE A 1 106 ? -7.822 1.148 1.288 1.00 88.69 106 ILE A N 1
ATOM 834 C CA . ILE A 1 106 ? -7.045 2.036 0.414 1.00 88.69 106 ILE A CA 1
ATOM 835 C C . ILE A 1 106 ? -6.348 3.088 1.277 1.00 88.69 106 ILE A C 1
ATOM 837 O O . ILE A 1 106 ? -7.019 3.903 1.914 1.00 88.69 106 ILE A O 1
ATOM 841 N N . CYS A 1 107 ? -5.018 3.094 1.265 1.00 89.38 107 CYS A N 1
ATOM 842 C CA . CYS A 1 107 ? -4.176 3.952 2.093 1.00 89.38 107 CYS A CA 1
ATOM 843 C C . CYS A 1 107 ? -3.373 4.931 1.235 1.00 89.38 107 CYS A C 1
ATOM 845 O O . CYS A 1 107 ? -2.730 4.547 0.256 1.00 89.38 107 CYS A O 1
ATOM 847 N N . PHE A 1 108 ? -3.360 6.198 1.633 1.00 87.62 108 PHE A N 1
ATOM 848 C CA . PHE A 1 108 ? -2.515 7.214 1.017 1.00 87.62 108 PHE A CA 1
ATOM 849 C C . PHE A 1 108 ? -2.131 8.297 2.023 1.00 87.62 108 PHE A C 1
ATOM 851 O O . PHE A 1 108 ? -2.812 8.517 3.026 1.00 87.62 108 PHE A O 1
ATOM 858 N N . LEU A 1 109 ? -1.009 8.957 1.746 1.00 86.56 109 LEU A N 1
ATOM 859 C CA . LEU A 1 109 ? -0.545 10.106 2.510 1.00 86.56 109 LEU A CA 1
ATOM 860 C C . LEU A 1 109 ? -1.047 11.392 1.851 1.00 86.56 109 LEU A C 1
ATOM 862 O O . LEU A 1 109 ? -0.801 11.621 0.667 1.00 86.56 109 LEU A O 1
ATOM 866 N N . GLU A 1 110 ? -1.728 12.233 2.622 1.00 82.31 110 GLU A N 1
ATOM 867 C CA . GLU A 1 110 ? -2.047 13.612 2.258 1.00 82.31 110 GLU A CA 1
ATOM 868 C C . GLU A 1 110 ? -1.031 14.554 2.927 1.00 82.31 110 GLU A C 1
ATOM 870 O O . GLU A 1 110 ? -0.744 14.452 4.122 1.00 82.31 110 GLU A O 1
ATOM 875 N N . THR A 1 111 ? -0.466 15.478 2.152 1.00 74.12 111 THR A N 1
ATOM 876 C CA . THR A 1 111 ? 0.222 16.661 2.689 1.00 74.12 111 THR A CA 1
ATOM 877 C C . THR A 1 111 ? -0.821 17.667 3.166 1.00 74.12 111 THR A C 1
ATOM 879 O O . THR A 1 111 ? -1.767 17.920 2.418 1.00 74.12 111 THR A O 1
ATOM 882 N N . GLU A 1 112 ? -0.645 18.231 4.367 1.00 62.59 112 GLU A N 1
ATOM 883 C CA . GLU A 1 112 ? -1.442 19.381 4.838 1.00 62.59 112 GLU A CA 1
ATOM 884 C C . GLU A 1 112 ? -1.374 20.587 3.886 1.00 62.59 112 GLU A C 1
ATOM 886 O O . GLU A 1 112 ? -0.311 20.794 3.249 1.00 62.59 112 GLU A O 1
#

Organism: Zea mays (NCBI:txid4577)

pLDDT: mean 79.91, std 12.14, range [35.78, 92.44]

InterPro domains:
  IPR001932 PPM-type phosphatase-like domain [PF00481] (7-69)
  IPR001932 PPM-type phosphatase-like domain [PS51746] (1-112)
  IPR015655 Protein phosphatase 2C [PTHR13832] (7-78)
  IPR036457 PPM-type phosphatase-like domain superfamily [G3DSA:3.60.40.10] (4-85)
  IPR036457 PPM-type phosphatase-like domain superfamily [SSF81606] (7-68)